Protein AF-A0A661ZVM6-F1 (afdb_monomer)

Solvent-accessible surface area (backbone atoms only — not comparable to full-atom values): 7889 Å² total; per-residue (Å²): 104,69,72,58,55,53,50,50,38,48,55,37,44,54,54,34,71,44,80,71,80,78,77,88,69,90,67,53,83,90,28,68,91,39,59,58,61,36,41,70,74,64,48,64,69,39,25,48,25,78,78,68,74,55,58,61,85,77,59,76,64,65,94,78,51,54,61,73,52,24,43,52,44,44,57,26,50,51,42,36,29,56,56,46,32,44,41,75,76,66,71,66,95,86,62,57,44,53,59,47,33,51,54,54,54,75,45,32,69,47,67,43,48,72,27,92,80,78,38,32,81,43,72,86,74,78,76,77,89,76,130

Radius of gyration: 16.33 Å; Cα contacts (8 Å, |Δi|>4): 146; chains: 1; bounding box: 40×32×48 Å

Structure (mmCIF, N/CA/C/O backbone):
data_AF-A0A661ZVM6-F1
#
_entry.id   AF-A0A661ZVM6-F1
#
loop_
_atom_site.group_PDB
_atom_site.id
_atom_site.type_symbol
_atom_site.label_atom_id
_atom_site.label_alt_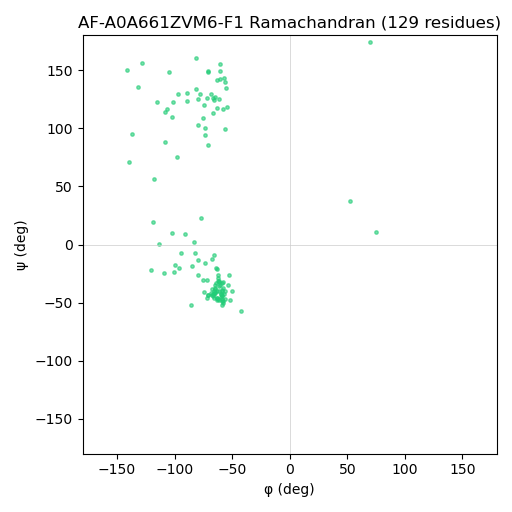id
_atom_site.label_comp_id
_atom_site.label_asym_id
_atom_site.label_entity_id
_atom_site.label_seq_id
_atom_site.pdbx_PDB_ins_code
_atom_site.Cartn_x
_atom_site.Cartn_y
_atom_site.Cartn_z
_atom_site.occupancy
_atom_site.B_iso_or_equiv
_atom_site.auth_seq_id
_atom_sit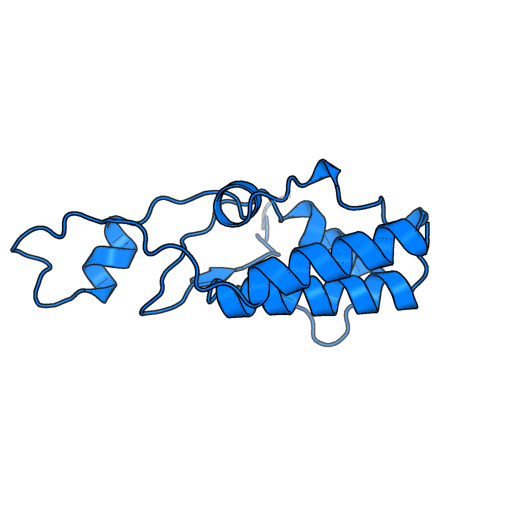e.auth_comp_id
_atom_site.auth_asym_id
_atom_site.auth_atom_id
_atom_site.pdbx_PDB_model_num
ATOM 1 N N . MET A 1 1 ? 3.689 -5.005 -22.058 1.00 92.88 1 MET A N 1
ATOM 2 C CA . MET A 1 1 ? 3.854 -4.724 -20.623 1.00 92.88 1 MET A CA 1
ATOM 3 C C . MET A 1 1 ? 3.620 -3.254 -20.311 1.00 92.88 1 MET A C 1
ATOM 5 O O . MET A 1 1 ? 2.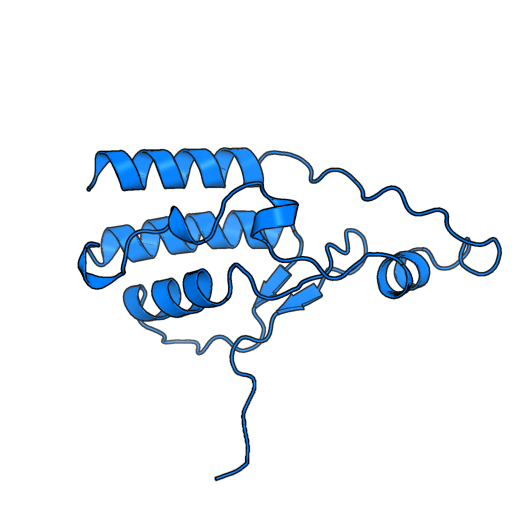703 -2.985 -19.564 1.00 92.88 1 MET A O 1
ATOM 9 N N . GLN A 1 2 ? 4.315 -2.314 -20.963 1.00 93.69 2 GLN A N 1
ATOM 10 C CA . GLN A 1 2 ? 4.167 -0.867 -20.710 1.00 93.69 2 GLN A CA 1
ATOM 11 C C . GLN A 1 2 ? 2.719 -0.365 -20.530 1.00 93.69 2 GLN A C 1
ATOM 13 O O . GLN A 1 2 ? 2.389 0.132 -19.465 1.00 93.69 2 GLN A O 1
ATOM 18 N N . ARG A 1 3 ? 1.834 -0.579 -21.516 1.00 96.19 3 ARG A N 1
ATOM 19 C CA . ARG A 1 3 ? 0.421 -0.149 -21.427 1.00 96.19 3 ARG A CA 1
ATOM 20 C C . ARG A 1 3 ? -0.340 -0.731 -20.233 1.00 96.19 3 ARG A C 1
ATOM 22 O O . ARG A 1 3 ? -1.257 -0.105 -19.732 1.00 96.19 3 ARG A O 1
ATOM 29 N N . TYR A 1 4 ? 0.010 -1.949 -19.828 1.00 97.06 4 TYR A N 1
ATOM 30 C CA . TYR A 1 4 ? -0.619 -2.603 -18.684 1.00 97.06 4 TYR A CA 1
ATOM 31 C C . TYR A 1 4 ? -0.181 -1.943 -17.377 1.00 97.06 4 TYR A C 1
ATOM 33 O O . TYR A 1 4 ? -1.016 -1.612 -16.550 1.00 97.06 4 TYR A O 1
ATOM 41 N N . VAL A 1 5 ? 1.123 -1.692 -17.237 1.00 96.81 5 VAL A N 1
ATOM 42 C CA . VAL A 1 5 ? 1.686 -0.975 -16.086 1.00 96.81 5 VAL A CA 1
ATOM 43 C C . VAL A 1 5 ? 1.098 0.432 -15.983 1.00 96.81 5 VAL A C 1
ATOM 45 O O . VAL A 1 5 ? 0.720 0.853 -14.900 1.00 96.81 5 VAL A O 1
ATOM 48 N N . GLU A 1 6 ? 0.967 1.139 -17.107 1.00 97.62 6 GLU A N 1
ATOM 49 C CA . GLU A 1 6 ? 0.334 2.464 -17.155 1.00 97.62 6 GLU A CA 1
ATOM 50 C C . GLU A 1 6 ? -1.119 2.427 -16.666 1.00 97.62 6 GLU A C 1
ATOM 52 O O . GLU A 1 6 ? -1.492 3.261 -15.845 1.00 97.62 6 GLU A O 1
ATOM 57 N N . GLN A 1 7 ? -1.908 1.442 -17.111 1.00 97.88 7 GLN A N 1
ATOM 58 C CA . GLN A 1 7 ? -3.285 1.265 -16.646 1.00 97.88 7 GLN A CA 1
ATOM 59 C C . GLN A 1 7 ? -3.339 0.957 -15.147 1.00 97.88 7 GLN A C 1
ATOM 61 O O . GLN A 1 7 ? -4.098 1.589 -14.426 1.00 97.88 7 GLN A O 1
ATOM 66 N N . LEU A 1 8 ? -2.496 0.043 -14.659 1.00 97.50 8 LEU A N 1
ATOM 67 C CA . LEU A 1 8 ? -2.462 -0.311 -13.239 1.00 97.50 8 LEU A CA 1
ATOM 68 C C . LEU A 1 8 ? -2.084 0.892 -12.361 1.00 97.50 8 LEU A C 1
ATOM 70 O O . LEU A 1 8 ? -2.672 1.103 -11.305 1.00 97.50 8 LEU A O 1
ATOM 74 N N . ILE A 1 9 ? -1.133 1.719 -12.806 1.00 97.88 9 ILE A N 1
ATOM 75 C CA . ILE A 1 9 ? -0.777 2.970 -12.122 1.00 97.88 9 ILE A CA 1
ATOM 76 C C . ILE A 1 9 ? -1.961 3.943 -12.104 1.00 97.88 9 ILE A C 1
ATOM 78 O O . ILE A 1 9 ? -2.173 4.621 -11.096 1.00 97.88 9 ILE A O 1
ATOM 82 N N . GLU A 1 10 ? -2.718 4.037 -13.199 1.00 97.50 10 GLU A N 1
ATOM 83 C CA . GLU A 1 10 ? -3.927 4.860 -13.255 1.00 97.50 10 GLU A CA 1
ATOM 84 C C . GLU A 1 10 ? -4.982 4.357 -12.266 1.00 97.50 10 GLU A C 1
ATOM 86 O O . GLU A 1 10 ? -5.486 5.152 -11.475 1.00 97.50 10 GLU A O 1
ATOM 91 N N . ASP A 1 11 ? -5.254 3.053 -12.251 1.00 96.94 11 ASP A N 1
ATOM 92 C CA . ASP A 1 11 ? -6.245 2.427 -11.374 1.00 96.94 11 ASP A CA 1
ATOM 93 C C . ASP A 1 11 ? -5.880 2.636 -9.890 1.00 96.94 11 ASP A C 1
ATOM 95 O O . ASP A 1 11 ? -6.694 3.128 -9.104 1.00 96.94 11 ASP A O 1
ATOM 99 N N . LEU A 1 12 ? -4.617 2.387 -9.517 1.00 96.88 12 LEU A N 1
ATOM 100 C CA . LEU A 1 12 ? -4.086 2.687 -8.178 1.00 96.88 12 LEU A CA 1
ATOM 101 C C . LEU A 1 12 ? -4.217 4.180 -7.838 1.00 96.88 12 LEU A C 1
ATOM 103 O O . LEU A 1 12 ? -4.573 4.549 -6.718 1.00 96.88 12 LEU A O 1
ATOM 107 N N . GLY A 1 13 ? -3.957 5.057 -8.810 1.00 96.06 13 GLY A N 1
ATOM 108 C CA . GLY A 1 13 ? -4.099 6.501 -8.656 1.00 96.06 13 GLY A CA 1
ATOM 109 C C . GLY A 1 13 ? -5.545 6.946 -8.432 1.00 96.06 13 GLY A C 1
ATOM 110 O O . GLY A 1 13 ? -5.787 7.842 -7.622 1.00 96.06 13 GLY A O 1
ATOM 111 N N . GLN A 1 14 ? -6.509 6.319 -9.109 1.00 95.06 14 GLN A N 1
ATOM 112 C CA . GLN A 1 14 ? -7.933 6.585 -8.911 1.00 95.06 14 GLN A CA 1
ATOM 113 C C . GLN A 1 14 ? -8.376 6.187 -7.503 1.00 95.06 14 GLN A C 1
ATOM 115 O O . GLN A 1 14 ? -9.094 6.950 -6.860 1.00 95.06 14 GLN A O 1
ATOM 120 N N . ILE A 1 15 ? -7.903 5.047 -6.998 1.00 92.12 15 ILE A N 1
ATOM 121 C CA . ILE A 1 15 ? -8.194 4.583 -5.636 1.00 92.12 15 ILE A CA 1
ATOM 122 C C . ILE A 1 15 ? -7.584 5.518 -4.601 1.00 92.12 15 ILE A C 1
ATOM 124 O O . ILE A 1 15 ? -8.274 5.941 -3.680 1.00 9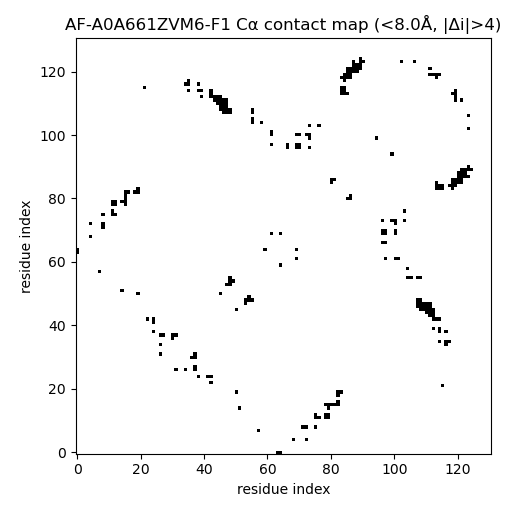2.12 15 ILE A O 1
ATOM 128 N N . ALA A 1 16 ? -6.321 5.909 -4.778 1.00 92.50 16 ALA A N 1
ATOM 129 C CA . ALA A 1 16 ? -5.655 6.843 -3.875 1.00 92.50 16 ALA A CA 1
ATOM 130 C C . ALA A 1 16 ? -6.324 8.232 -3.832 1.00 92.50 16 ALA A C 1
ATOM 132 O O . ALA A 1 16 ? -6.208 8.944 -2.839 1.00 92.50 16 ALA A O 1
ATOM 133 N N . ALA A 1 17 ? -7.015 8.637 -4.903 1.00 90.50 17 ALA A N 1
ATOM 134 C CA . ALA A 1 17 ? -7.748 9.901 -4.963 1.00 90.50 17 ALA A CA 1
ATOM 135 C C . ALA A 1 17 ? -9.165 9.822 -4.365 1.00 90.50 17 ALA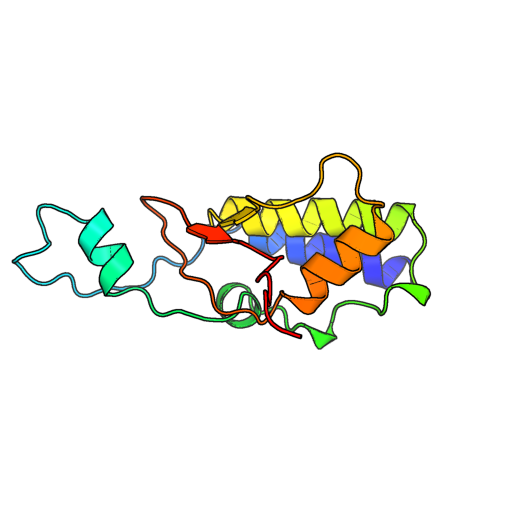 A C 1
ATOM 137 O O . ALA A 1 17 ? -9.765 10.857 -4.059 1.00 90.50 17 ALA A O 1
ATOM 138 N N . GLN A 1 18 ? -9.724 8.619 -4.221 1.00 86.75 18 GLN A N 1
ATOM 139 C CA . GLN A 1 18 ? -11.028 8.414 -3.604 1.00 86.75 18 GLN A CA 1
ATOM 140 C C . GLN A 1 18 ? -10.882 8.414 -2.085 1.00 86.75 18 GLN A C 1
ATOM 142 O O . GLN A 1 18 ? -10.013 7.743 -1.536 1.00 86.75 18 GLN A O 1
ATOM 147 N N . LYS A 1 19 ? -11.768 9.134 -1.386 1.00 70.19 19 LYS A N 1
ATOM 148 C CA . LYS A 1 19 ? -11.885 8.956 0.063 1.00 70.19 19 LYS A CA 1
ATOM 149 C C . LYS A 1 19 ? -12.298 7.506 0.323 1.00 70.19 19 LYS A C 1
ATOM 151 O O . LYS A 1 19 ? -13.328 7.106 -0.230 1.00 70.19 19 LYS A O 1
ATOM 156 N N . PRO A 1 20 ? -11.553 6.745 1.141 1.00 70.31 20 PRO A N 1
ATOM 157 C CA . PRO A 1 20 ? -11.971 5.408 1.515 1.00 70.31 20 PRO A CA 1
ATOM 158 C C . PRO A 1 20 ? -13.358 5.494 2.142 1.00 70.31 20 PRO A C 1
ATOM 160 O O . PRO A 1 20 ? -13.672 6.444 2.867 1.00 70.31 20 PRO A O 1
ATOM 163 N N . GLN A 1 21 ? -14.214 4.533 1.816 1.00 64.19 21 GLN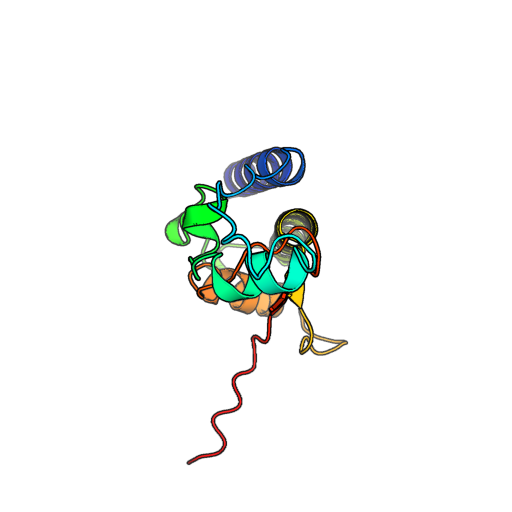 A N 1
ATOM 164 C CA . GLN A 1 21 ? -15.533 4.473 2.418 1.00 64.19 21 GLN A CA 1
ATOM 165 C C . GLN A 1 21 ? -15.345 4.250 3.921 1.00 64.19 21 GLN A C 1
ATOM 167 O O . GLN A 1 21 ? -14.765 3.24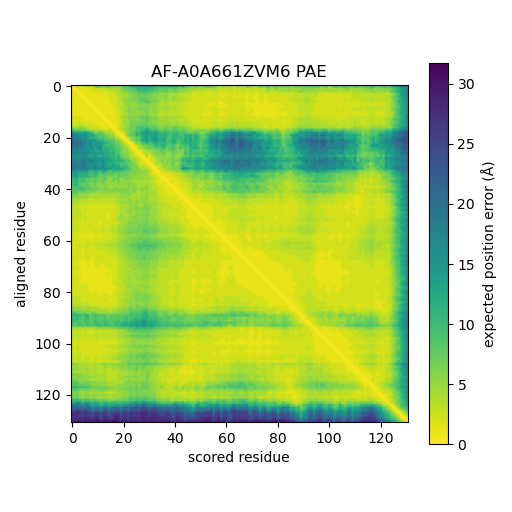3 4.323 1.00 64.19 21 GLN A O 1
ATOM 172 N N . GLU A 1 22 ? -15.798 5.201 4.743 1.00 63.38 22 GLU A N 1
ATOM 173 C CA . GLU A 1 22 ? -15.775 5.048 6.197 1.00 63.38 22 GLU A CA 1
ATOM 174 C C . GLU A 1 22 ? -16.495 3.741 6.533 1.00 63.38 22 GLU A C 1
ATOM 176 O O . GLU A 1 22 ? -17.669 3.555 6.186 1.00 63.38 22 GLU A O 1
ATOM 181 N N . ALA A 1 23 ? -15.771 2.797 7.140 1.00 62.28 23 ALA A N 1
ATOM 182 C CA . ALA A 1 23 ? -16.386 1.583 7.637 1.00 62.28 23 ALA A CA 1
ATOM 183 C C . ALA A 1 23 ? -17.458 2.023 8.638 1.00 62.28 23 ALA A C 1
ATOM 185 O O . ALA A 1 23 ? -17.149 2.669 9.637 1.00 62.28 23 ALA A O 1
ATOM 186 N N . TYR A 1 24 ? -18.728 1.738 8.346 1.00 64.44 24 TYR A N 1
ATOM 187 C CA . TYR A 1 24 ? -19.777 2.013 9.315 1.00 64.44 24 TYR A CA 1
ATOM 188 C C . TYR A 1 24 ? -19.561 1.090 10.511 1.00 64.44 24 TYR A C 1
ATOM 190 O O . TYR A 1 24 ? -19.686 -0.130 10.397 1.00 64.44 24 TYR A O 1
ATOM 198 N N . ILE A 1 25 ? -19.226 1.693 11.644 1.00 68.94 25 ILE A N 1
ATOM 199 C CA . ILE A 1 25 ? -19.043 1.016 12.917 1.00 68.94 25 ILE A CA 1
ATOM 200 C C . ILE A 1 25 ? -20.124 1.537 13.852 1.00 68.94 25 ILE A C 1
ATOM 202 O O . ILE A 1 25 ? -20.221 2.741 14.095 1.00 68.94 25 ILE A O 1
ATOM 206 N N . GLU A 1 26 ? -20.938 0.637 14.395 1.00 70.56 26 GLU A N 1
ATOM 207 C CA . GLU A 1 26 ? -21.811 0.987 15.511 1.00 70.56 26 GLU A CA 1
ATOM 208 C C . GLU A 1 26 ? -20.940 1.116 16.765 1.00 70.56 26 GLU A C 1
ATOM 210 O O . GLU A 1 26 ? -20.521 0.117 17.349 1.00 70.56 26 GLU A O 1
ATOM 215 N N . ILE A 1 27 ? -20.607 2.355 17.132 1.00 72.44 27 ILE A N 1
ATOM 216 C CA . ILE A 1 27 ? -19.790 2.646 18.311 1.00 72.44 27 ILE A CA 1
ATOM 217 C C . ILE A 1 27 ? -20.663 2.429 19.559 1.00 72.44 27 ILE A C 1
ATOM 219 O O . ILE A 1 27 ? -21.689 3.098 19.704 1.00 72.44 27 ILE A O 1
ATOM 223 N N . PRO A 1 28 ? -20.294 1.517 20.476 1.00 78.62 28 PRO A N 1
ATOM 224 C CA . PRO A 1 28 ? -20.995 1.357 21.742 1.00 78.62 28 PRO A CA 1
ATOM 225 C C . PRO A 1 28 ? -20.942 2.652 22.568 1.00 78.62 28 PRO A C 1
ATOM 227 O O . PRO A 1 28 ? -19.909 3.324 22.547 1.00 78.62 28 PRO A O 1
ATOM 230 N N . PRO A 1 29 ? -21.960 2.960 23.397 1.00 79.50 29 PRO A N 1
ATOM 231 C CA . PRO A 1 29 ? -21.981 4.175 24.221 1.00 79.50 29 PRO A CA 1
ATOM 232 C C . PRO A 1 29 ? -20.737 4.373 25.101 1.00 79.50 29 PRO A C 1
ATOM 234 O O . PRO A 1 29 ? -20.387 5.491 25.456 1.00 79.50 29 PRO A O 1
ATOM 237 N N . GLN A 1 30 ? -20.046 3.287 25.466 1.00 78.50 30 GLN A N 1
ATOM 238 C CA . GLN A 1 30 ? -18.826 3.322 26.277 1.00 78.50 30 GLN A CA 1
ATOM 239 C C . GLN A 1 30 ? -17.588 3.831 25.519 1.00 78.50 30 GLN A C 1
ATOM 241 O O . GLN A 1 30 ? -16.588 4.144 26.157 1.00 78.50 30 GLN A O 1
ATOM 246 N N . LEU A 1 31 ? -17.636 3.874 24.184 1.00 75.62 31 LEU A N 1
ATOM 247 C CA . LEU A 1 31 ? -16.533 4.278 23.306 1.00 75.62 31 LEU A CA 1
ATOM 248 C C . LEU A 1 31 ? -16.825 5.591 22.557 1.00 75.62 31 LEU A C 1
ATOM 250 O O . LEU A 1 31 ? -15.967 6.065 21.821 1.00 75.62 31 LEU A O 1
ATOM 254 N N . GLU A 1 32 ? -17.991 6.215 22.771 1.00 75.50 32 GLU A N 1
ATOM 255 C CA . GLU A 1 32 ? -18.361 7.495 22.138 1.00 75.50 32 GLU A CA 1
ATOM 256 C C . GLU A 1 32 ? -17.375 8.630 22.459 1.00 75.50 32 GLU A C 1
ATOM 258 O O . GLU A 1 32 ? -17.124 9.494 21.621 1.00 75.50 32 GLU A O 1
ATOM 263 N N . GLU A 1 33 ? -16.787 8.621 23.659 1.00 80.75 33 GLU A N 1
ATOM 264 C CA . GLU A 1 33 ? -15.809 9.628 24.091 1.00 80.75 33 GLU A CA 1
ATOM 265 C C . GLU A 1 33 ? -14.375 9.340 23.594 1.00 80.75 33 GLU A C 1
ATOM 267 O O . GLU A 1 33 ? -13.497 10.186 23.761 1.00 80.75 33 GLU A O 1
ATOM 272 N N . ALA A 1 34 ? -14.130 8.174 22.981 1.00 81.38 34 ALA A N 1
ATOM 273 C CA . ALA A 1 34 ? -12.819 7.728 22.498 1.00 81.38 34 ALA A CA 1
ATOM 274 C C . ALA A 1 34 ? -12.944 7.019 21.127 1.00 81.38 34 ALA A C 1
ATOM 276 O O . ALA A 1 34 ? -12.829 5.790 21.041 1.00 81.38 34 ALA A O 1
ATOM 277 N N . PRO A 1 35 ? -13.230 7.774 20.046 1.00 75.62 35 PRO A N 1
ATOM 278 C CA . PRO A 1 35 ? -13.519 7.208 18.727 1.00 75.62 35 PRO A CA 1
ATOM 279 C C . PRO A 1 35 ? -12.346 6.420 18.127 1.00 75.62 35 PRO A C 1
ATOM 281 O O . PRO A 1 35 ? -12.572 5.450 17.414 1.00 75.62 35 PRO A O 1
ATOM 284 N N . ASP A 1 36 ? -11.108 6.772 18.466 1.00 81.69 36 ASP A N 1
ATOM 285 C CA . ASP A 1 36 ? -9.885 6.055 18.091 1.00 81.69 36 ASP A CA 1
ATOM 286 C C . ASP A 1 36 ? -9.814 4.646 18.704 1.00 81.69 36 ASP A C 1
ATOM 288 O O . ASP A 1 36 ? -9.464 3.682 18.022 1.00 81.69 36 ASP A O 1
ATOM 292 N N . ILE A 1 37 ? -10.219 4.497 19.970 1.00 83.25 37 ILE A N 1
ATOM 293 C CA . ILE A 1 37 ? -10.352 3.186 20.626 1.00 83.25 37 ILE A CA 1
ATOM 294 C C . ILE A 1 37 ? -11.495 2.387 19.985 1.00 83.25 37 ILE A C 1
ATOM 296 O O . ILE A 1 37 ? -11.373 1.174 19.800 1.00 83.25 37 ILE A O 1
ATOM 300 N N . GLY A 1 38 ? -12.592 3.062 19.628 1.00 83.50 38 GLY A N 1
ATOM 301 C CA . GLY A 1 38 ? -13.702 2.477 18.876 1.00 83.50 38 GLY A CA 1
ATOM 302 C C . GLY A 1 38 ? -13.264 1.905 17.528 1.00 83.50 38 GLY A C 1
ATOM 303 O O . GLY A 1 38 ? -13.547 0.743 17.242 1.00 83.50 38 GLY A O 1
ATOM 304 N N . GLU A 1 39 ? -12.534 2.686 16.732 1.00 84.81 39 GLU A N 1
ATOM 305 C CA . GLU A 1 39 ? -11.974 2.250 15.450 1.00 84.81 39 GLU A CA 1
ATOM 306 C C . GLU A 1 39 ? -11.051 1.041 15.629 1.00 84.81 39 GLU A C 1
ATOM 308 O O . GLU A 1 39 ? -11.271 0.004 15.003 1.00 84.81 39 GLU A O 1
ATOM 313 N N . LEU A 1 40 ? -10.074 1.131 16.537 1.00 85.44 40 LEU A N 1
ATOM 314 C CA . LEU A 1 40 ? -9.107 0.057 16.775 1.00 85.44 40 LEU A CA 1
ATOM 315 C C . LEU A 1 40 ? -9.781 -1.262 17.185 1.00 85.44 40 LEU A C 1
ATOM 317 O O . LEU A 1 40 ? -9.352 -2.337 16.766 1.00 85.44 40 LEU A O 1
ATOM 321 N N . ALA A 1 41 ? -10.831 -1.190 18.005 1.00 84.94 41 ALA A N 1
ATOM 322 C CA . ALA A 1 41 ? -11.523 -2.369 18.516 1.00 84.94 41 ALA A CA 1
ATOM 323 C C . ALA A 1 41 ? -12.505 -2.997 17.514 1.00 84.94 41 ALA A C 1
ATOM 325 O O . ALA A 1 41 ? -12.808 -4.186 17.636 1.00 84.94 41 ALA A O 1
ATOM 326 N N . LEU A 1 42 ? -13.044 -2.214 16.574 1.00 85.88 42 LEU A N 1
ATOM 327 C CA . LEU A 1 42 ? -14.213 -2.615 15.782 1.00 85.88 42 LEU A CA 1
ATOM 328 C C . LEU A 1 42 ? -13.963 -2.662 14.270 1.00 85.88 42 LEU A C 1
ATOM 330 O O . LEU A 1 42 ? -14.689 -3.377 13.575 1.00 85.88 42 LEU A O 1
ATOM 334 N N . VAL A 1 43 ? -12.957 -1.955 13.740 1.00 88.00 43 VAL A N 1
ATOM 335 C CA . VAL A 1 43 ? -12.558 -2.100 12.332 1.00 88.00 43 VAL A CA 1
ATOM 336 C C . VAL A 1 43 ? -11.996 -3.510 12.129 1.00 88.00 43 VAL A C 1
ATOM 338 O O . VAL A 1 43 ? -11.048 -3.892 12.816 1.00 88.00 43 VAL A O 1
ATOM 341 N N . PRO A 1 44 ? -12.530 -4.312 11.193 1.00 90.00 44 PRO A N 1
ATOM 342 C CA . PRO A 1 44 ? -11.983 -5.633 10.926 1.00 90.00 44 PRO A CA 1
ATOM 343 C C . PRO A 1 44 ? -10.623 -5.536 10.233 1.00 90.00 44 PRO A C 1
ATOM 345 O O . PRO A 1 44 ? -10.388 -4.645 9.417 1.00 90.00 44 PRO A O 1
ATOM 348 N 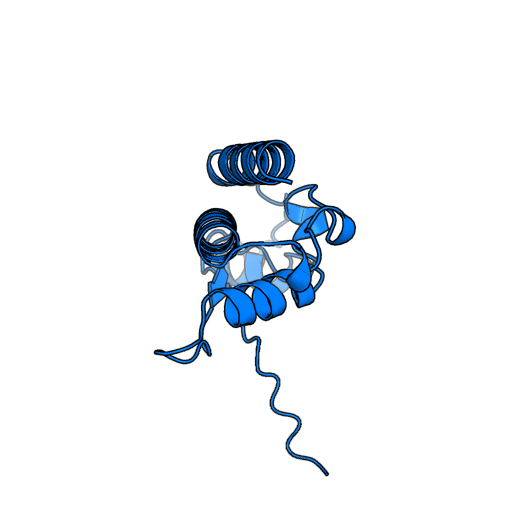N . PHE A 1 45 ? -9.762 -6.515 10.491 1.00 91.31 45 PHE A N 1
ATOM 349 C CA . PHE A 1 45 ? -8.598 -6.757 9.649 1.00 91.31 45 PHE A CA 1
ATOM 350 C C . PHE A 1 45 ? -9.058 -7.346 8.319 1.00 91.31 45 PHE A C 1
ATOM 352 O O . PHE A 1 45 ? -9.767 -8.356 8.299 1.00 91.31 45 PHE A O 1
ATOM 359 N N . LYS A 1 46 ? -8.650 -6.720 7.219 1.00 91.69 46 LYS A N 1
ATOM 360 C CA . LYS A 1 46 ? -8.923 -7.182 5.857 1.00 91.69 46 LYS A CA 1
ATOM 361 C C . LYS A 1 46 ? -7.713 -6.943 4.963 1.00 91.69 46 LYS A C 1
ATOM 363 O O . LYS A 1 46 ? -6.977 -5.988 5.216 1.00 91.69 46 LYS A O 1
ATOM 368 N N . PRO A 1 47 ? -7.497 -7.772 3.936 1.00 93.19 47 PRO A N 1
ATOM 369 C CA . PRO A 1 47 ? -6.442 -7.524 2.963 1.00 93.19 47 PRO A CA 1
ATOM 370 C C . PRO A 1 47 ? -6.654 -6.185 2.241 1.00 93.19 47 PRO A C 1
ATOM 372 O O . PRO A 1 47 ? -7.784 -5.697 2.128 1.00 93.19 47 PRO A O 1
ATOM 375 N N . ILE A 1 48 ? -5.578 -5.589 1.717 1.00 92.50 48 ILE A N 1
ATOM 376 C CA . ILE A 1 48 ? -5.657 -4.324 0.965 1.00 92.50 48 ILE A CA 1
ATOM 377 C C . ILE A 1 48 ? -6.520 -4.506 -0.290 1.00 92.50 48 ILE A C 1
ATOM 379 O O . ILE A 1 48 ? -7.249 -3.587 -0.671 1.00 92.50 48 ILE A O 1
ATOM 383 N N . SER A 1 49 ? -6.528 -5.701 -0.882 1.00 94.06 49 SER A N 1
ATOM 384 C CA . SER A 1 49 ? -7.418 -6.062 -1.989 1.00 94.06 49 SER A CA 1
ATOM 385 C C . SER A 1 49 ? -8.902 -5.866 -1.664 1.00 94.06 49 SER A C 1
ATOM 387 O O . SER A 1 49 ? -9.627 -5.295 -2.473 1.00 94.06 49 SER A O 1
ATOM 389 N N . GLU A 1 50 ? -9.363 -6.200 -0.456 1.00 92.56 50 GLU A N 1
ATOM 390 C CA . GLU A 1 50 ? -10.754 -5.956 -0.045 1.00 92.56 50 GLU A CA 1
ATOM 391 C C . GLU A 1 50 ? -11.068 -4.472 0.191 1.00 92.56 50 GLU A C 1
ATOM 393 O O . GLU A 1 50 ? -12.205 -4.041 -0.012 1.00 92.56 50 GLU A O 1
ATOM 398 N N . TRP A 1 51 ? -10.083 -3.682 0.626 1.00 89.81 51 TRP A N 1
ATOM 399 C CA . TRP A 1 51 ? -10.254 -2.240 0.829 1.00 89.81 51 TRP A CA 1
ATOM 400 C C . TRP A 1 51 ? -10.267 -1.453 -0.484 1.00 89.81 51 TRP A C 1
ATOM 402 O O . TRP A 1 51 ? -10.899 -0.402 -0.572 1.00 89.81 51 TRP A O 1
ATOM 412 N N . THR A 1 52 ? -9.554 -1.952 -1.492 1.00 90.81 52 THR A N 1
ATOM 413 C CA . THR A 1 52 ? -9.274 -1.234 -2.743 1.00 90.81 52 THR A CA 1
ATOM 414 C C . THR A 1 52 ? -10.027 -1.802 -3.946 1.00 90.81 52 THR A C 1
ATOM 416 O O . THR A 1 52 ? -10.269 -1.085 -4.913 1.00 90.81 52 THR A O 1
ATOM 419 N N . GLY A 1 53 ? -10.418 -3.076 -3.896 1.00 92.25 53 GLY A N 1
ATOM 420 C CA . GLY A 1 53 ? -10.951 -3.826 -5.034 1.00 92.25 53 GLY A CA 1
ATOM 421 C C . GLY A 1 53 ? -9.891 -4.242 -6.061 1.00 92.25 53 GLY A C 1
ATOM 422 O O . GLY A 1 53 ? -10.260 -4.661 -7.156 1.00 92.25 53 GLY A O 1
ATOM 423 N N . ILE A 1 54 ? -8.598 -4.096 -5.747 1.00 93.19 54 ILE A N 1
ATOM 424 C CA . ILE A 1 54 ? -7.484 -4.545 -6.591 1.00 93.19 54 ILE A CA 1
ATOM 425 C C . ILE A 1 54 ? -6.926 -5.841 -6.016 1.00 93.19 54 ILE A C 1
ATOM 427 O O . ILE A 1 54 ? -6.272 -5.824 -4.975 1.00 93.19 54 ILE A O 1
ATOM 431 N N . ASP A 1 55 ? -7.154 -6.943 -6.718 1.00 95.19 55 ASP A N 1
ATOM 432 C CA . ASP A 1 55 ? -6.634 -8.256 -6.338 1.00 95.19 55 ASP A CA 1
ATOM 433 C C . ASP A 1 55 ? -5.112 -8.342 -6.539 1.00 95.19 55 ASP A C 1
ATOM 435 O O . ASP A 1 55 ? -4.558 -7.744 -7.464 1.00 95.19 55 ASP A O 1
ATOM 439 N N . PHE A 1 56 ? -4.420 -9.124 -5.711 1.00 93.69 56 PHE A N 1
ATOM 440 C CA . PHE A 1 56 ? -2.977 -9.357 -5.836 1.00 93.69 56 PHE A CA 1
ATOM 441 C C . PHE A 1 56 ? -2.568 -9.853 -7.240 1.00 93.69 56 PHE A C 1
ATOM 443 O O . PHE A 1 56 ? -1.523 -9.479 -7.773 1.00 93.69 56 PHE A O 1
ATOM 450 N N . GLU A 1 57 ? -3.404 -10.661 -7.890 1.00 94.81 57 GLU A N 1
ATOM 451 C CA . GLU A 1 57 ? -3.109 -11.282 -9.181 1.00 94.81 57 GLU A CA 1
ATOM 452 C C . GLU A 1 57 ? -3.018 -10.289 -10.348 1.00 94.81 57 GLU A C 1
ATOM 454 O O . GLU A 1 57 ? -2.552 -10.661 -11.431 1.00 94.81 57 GLU A O 1
ATOM 459 N N . VAL A 1 58 ? -3.448 -9.032 -10.169 1.00 95.88 58 VAL A N 1
ATOM 460 C CA . VAL A 1 58 ? -3.267 -8.001 -11.204 1.00 95.88 58 VAL A CA 1
ATOM 461 C C . VAL A 1 58 ? -1.850 -7.427 -11.216 1.00 95.88 58 VAL A C 1
ATOM 463 O O . VAL A 1 58 ? -1.460 -6.742 -12.159 1.00 95.88 58 VAL A O 1
ATOM 466 N N . PHE A 1 59 ? -1.042 -7.675 -10.191 1.00 97.12 59 PHE A N 1
ATOM 467 C CA . PHE A 1 59 ? 0.325 -7.178 -10.173 1.00 97.12 59 PHE A CA 1
ATOM 468 C C . PHE A 1 59 ? 1.226 -8.075 -11.043 1.00 97.12 59 PHE A C 1
ATOM 470 O O . PHE A 1 59 ? 1.261 -9.294 -10.860 1.00 97.12 59 PHE A O 1
ATOM 477 N N . PRO A 1 60 ? 1.956 -7.522 -12.035 1.00 96.50 60 PRO A N 1
ATOM 478 C CA . PRO A 1 60 ? 2.879 -8.315 -12.839 1.00 96.50 60 PRO A CA 1
ATOM 479 C C . PRO A 1 60 ? 4.019 -8.894 -12.006 1.00 96.50 60 PRO A C 1
ATOM 481 O O . PRO A 1 60 ? 4.619 -8.198 -11.200 1.00 96.50 60 PRO A O 1
ATOM 484 N N . GLU A 1 61 ? 4.419 -10.128 -12.302 1.00 95.75 61 GLU A N 1
ATOM 485 C CA . GLU A 1 61 ? 5.633 -10.698 -11.711 1.00 95.75 61 GLU A CA 1
ATOM 486 C C . GLU A 1 61 ? 6.859 -9.800 -11.984 1.00 95.75 61 GLU A C 1
ATOM 488 O O . GLU A 1 61 ? 7.081 -9.375 -13.126 1.00 95.75 61 GLU A O 1
ATOM 493 N N . MET A 1 62 ? 7.679 -9.553 -10.954 1.00 95.12 62 MET A N 1
ATOM 494 C CA . MET A 1 62 ? 8.807 -8.608 -10.975 1.00 95.12 62 MET A CA 1
ATOM 495 C C . MET A 1 62 ? 9.749 -8.798 -12.178 1.00 95.12 62 MET A C 1
ATOM 497 O O . MET A 1 62 ? 10.159 -7.827 -12.809 1.00 95.12 62 MET A O 1
ATOM 501 N N . TRP A 1 63 ? 10.054 -10.040 -12.575 1.00 94.44 63 TRP A N 1
ATOM 502 C CA . TRP A 1 63 ? 10.954 -10.338 -13.706 1.00 94.44 63 TRP A CA 1
ATOM 503 C C . TRP A 1 63 ? 10.417 -9.894 -15.080 1.00 94.44 63 TRP A C 1
ATOM 505 O O . TRP A 1 63 ? 11.137 -9.957 -16.080 1.00 94.44 63 TRP A O 1
ATOM 515 N N . ARG A 1 64 ? 9.154 -9.458 -15.156 1.00 96.50 64 ARG A N 1
ATOM 516 C CA . ARG A 1 64 ? 8.524 -8.909 -16.368 1.00 96.50 64 ARG A CA 1
ATOM 517 C C . ARG A 1 64 ? 8.596 -7.385 -16.436 1.00 96.50 64 ARG A C 1
ATOM 519 O O . ARG A 1 64 ? 8.193 -6.824 -17.460 1.00 96.50 64 ARG A O 1
ATOM 526 N N . LEU A 1 65 ? 9.062 -6.739 -15.371 1.00 97.06 65 LEU A N 1
ATOM 527 C CA . LEU A 1 65 ? 9.113 -5.293 -15.211 1.00 97.06 65 LEU A CA 1
ATOM 528 C C . LEU A 1 65 ? 10.546 -4.779 -15.372 1.00 97.06 65 LEU A C 1
ATOM 530 O O . LEU A 1 65 ? 11.519 -5.462 -15.057 1.00 97.06 65 LEU A O 1
ATOM 534 N N . SER A 1 66 ? 10.683 -3.558 -15.887 1.00 97.50 66 SER A N 1
ATOM 535 C CA . SER A 1 66 ? 11.937 -2.811 -15.776 1.00 97.50 66 SER A CA 1
ATOM 536 C C . SER A 1 66 ? 12.042 -2.139 -14.409 1.00 97.50 66 SER A C 1
ATOM 538 O O . SER A 1 66 ? 11.029 -1.876 -13.767 1.00 97.50 66 SER A O 1
ATOM 540 N N . TYR A 1 67 ? 13.257 -1.762 -14.011 1.00 96.50 67 TYR A N 1
ATOM 541 C CA . TYR A 1 67 ? 13.491 -1.019 -12.770 1.00 96.50 67 TYR A CA 1
ATOM 542 C C . TYR A 1 67 ? 12.600 0.234 -12.659 1.00 96.50 67 TYR A C 1
ATOM 544 O O . TYR A 1 67 ? 11.891 0.401 -11.673 1.00 96.50 67 TYR A O 1
ATOM 552 N N . ASP A 1 68 ? 12.532 1.041 -13.725 1.00 97.56 68 ASP A N 1
ATOM 553 C CA . ASP A 1 68 ? 11.681 2.241 -13.779 1.00 97.56 68 ASP A CA 1
ATOM 554 C C . ASP A 1 68 ? 10.179 1.928 -13.622 1.00 97.56 68 ASP A C 1
ATOM 556 O O . ASP A 1 68 ? 9.417 2.743 -13.102 1.00 97.56 68 ASP A O 1
ATOM 560 N N . GLN A 1 69 ? 9.729 0.751 -14.078 1.00 97.88 69 GLN A N 1
ATOM 561 C CA . GLN A 1 69 ? 8.339 0.321 -13.914 1.00 97.88 69 GLN A CA 1
ATOM 562 C C . GLN A 1 69 ? 8.062 -0.096 -12.469 1.00 97.88 69 GLN A C 1
ATOM 564 O O . GLN A 1 69 ? 7.017 0.279 -11.941 1.00 97.88 69 GLN A O 1
ATOM 569 N N . CYS A 1 70 ? 8.994 -0.811 -11.827 1.00 98.06 70 CYS A N 1
ATOM 570 C CA . CYS A 1 70 ? 8.913 -1.129 -10.400 1.00 98.06 70 CYS A CA 1
ATOM 571 C C . CYS A 1 70 ? 8.853 0.154 -9.565 1.00 98.06 70 CYS A C 1
ATOM 573 O O . CYS A 1 70 ? 7.938 0.320 -8.768 1.00 98.06 70 CYS A O 1
ATOM 575 N N . GLU A 1 71 ? 9.746 1.114 -9.823 1.00 97.69 71 GLU A N 1
ATOM 576 C CA . GLU A 1 71 ? 9.760 2.404 -9.125 1.00 97.69 71 GLU A CA 1
ATOM 577 C C . GLU A 1 71 ? 8.427 3.162 -9.292 1.00 97.69 71 GLU A C 1
ATOM 579 O O . GLU A 1 71 ? 7.875 3.712 -8.334 1.00 97.69 71 GLU A O 1
ATOM 584 N N . ALA A 1 72 ? 7.877 3.196 -10.510 1.00 98.00 72 ALA A N 1
ATOM 585 C CA . ALA A 1 72 ? 6.606 3.864 -10.777 1.00 98.00 72 ALA A CA 1
ATOM 586 C C . ALA A 1 72 ? 5.420 3.181 -10.073 1.00 98.00 72 ALA A C 1
ATOM 588 O O . ALA A 1 72 ? 4.553 3.874 -9.531 1.00 98.00 72 ALA A O 1
ATOM 589 N N . LEU A 1 73 ? 5.396 1.845 -10.041 1.00 98.25 73 LEU A N 1
ATOM 590 C CA . LEU A 1 73 ? 4.384 1.068 -9.325 1.00 98.25 73 LEU A CA 1
ATOM 591 C C . LEU A 1 73 ? 4.507 1.237 -7.810 1.00 98.25 73 LEU A C 1
ATOM 593 O O . LEU A 1 73 ? 3.495 1.493 -7.165 1.00 98.25 73 LEU A O 1
ATOM 597 N N . ASN A 1 74 ? 5.718 1.213 -7.251 1.00 97.31 74 ASN A N 1
ATOM 598 C CA . ASN A 1 74 ? 5.958 1.461 -5.826 1.00 97.31 74 ASN A CA 1
ATOM 599 C C . ASN A 1 74 ? 5.401 2.820 -5.404 1.00 97.31 74 ASN A C 1
ATOM 601 O O . ASN A 1 74 ? 4.669 2.926 -4.424 1.00 97.31 74 ASN A O 1
ATOM 605 N N . LYS A 1 75 ? 5.672 3.869 -6.190 1.00 97.50 75 LYS A N 1
ATOM 606 C CA . LYS A 1 75 ? 5.115 5.209 -5.946 1.00 97.50 75 LYS A CA 1
ATOM 607 C C . LYS A 1 75 ? 3.589 5.233 -6.006 1.00 97.50 75 LYS A C 1
ATOM 609 O O . LYS A 1 75 ? 2.975 6.010 -5.279 1.00 97.50 75 LYS A O 1
ATOM 614 N N . ALA A 1 76 ? 2.970 4.449 -6.887 1.00 97.81 76 ALA A N 1
ATOM 615 C CA . ALA A 1 76 ? 1.515 4.350 -6.965 1.00 97.81 76 ALA A CA 1
ATOM 616 C C . ALA A 1 76 ? 0.935 3.597 -5.755 1.00 97.81 76 ALA A C 1
ATOM 618 O O . ALA A 1 76 ? -0.023 4.074 -5.153 1.00 97.81 76 ALA A O 1
ATOM 619 N N . ILE A 1 77 ? 1.566 2.492 -5.350 1.00 96.88 77 ILE A N 1
ATOM 620 C CA . ILE A 1 77 ? 1.218 1.713 -4.156 1.00 96.88 77 ILE A CA 1
ATOM 621 C C . ILE A 1 77 ? 1.305 2.576 -2.892 1.00 96.88 77 ILE A C 1
ATOM 623 O O . ILE A 1 77 ? 0.350 2.616 -2.120 1.00 96.88 77 ILE A O 1
ATOM 627 N N . PHE A 1 78 ? 2.383 3.341 -2.702 1.00 95.94 78 PHE A N 1
ATOM 628 C CA . PHE A 1 78 ? 2.511 4.199 -1.520 1.00 95.94 78 PHE A CA 1
ATOM 629 C C . PHE A 1 78 ? 1.413 5.258 -1.423 1.00 95.94 78 PHE A C 1
ATOM 631 O O . PHE A 1 78 ? 0.958 5.552 -0.327 1.00 95.94 78 PHE A O 1
ATOM 638 N N . LYS A 1 79 ? 0.903 5.775 -2.547 1.00 96.12 79 LYS A N 1
ATOM 639 C CA . LYS A 1 79 ? -0.255 6.684 -2.512 1.00 96.12 79 LYS A CA 1
ATOM 640 C C . LYS A 1 79 ? -1.520 5.989 -2.013 1.00 96.12 79 LYS A C 1
ATOM 642 O O . LYS A 1 79 ? -2.337 6.621 -1.350 1.00 96.12 79 LYS A O 1
ATOM 647 N N . VAL A 1 80 ? -1.697 4.708 -2.337 1.00 94.94 80 VAL A N 1
ATOM 648 C CA . VAL A 1 80 ? -2.795 3.903 -1.789 1.00 94.94 80 VAL A CA 1
ATOM 649 C C . VAL A 1 80 ? -2.599 3.706 -0.286 1.00 94.94 80 VAL A C 1
ATOM 651 O O . VAL A 1 80 ? -3.553 3.874 0.468 1.00 94.94 80 VAL A O 1
ATOM 654 N N . TYR A 1 81 ? -1.371 3.433 0.164 1.00 94.44 81 TYR A N 1
ATOM 655 C CA . TYR A 1 81 ? -1.058 3.289 1.590 1.00 94.44 81 TYR A CA 1
ATOM 656 C C . TYR A 1 81 ? -1.326 4.587 2.351 1.00 94.44 81 TYR A C 1
ATOM 658 O O . TYR A 1 81 ? -2.032 4.560 3.354 1.00 94.44 81 TYR A O 1
ATOM 666 N N . ASP A 1 82 ? -0.876 5.728 1.824 1.00 92.94 82 ASP A N 1
ATOM 667 C CA . ASP A 1 82 ? -1.154 7.050 2.389 1.00 92.94 82 ASP A CA 1
ATOM 668 C C . ASP A 1 82 ? -2.666 7.302 2.509 1.00 92.94 82 ASP A C 1
ATOM 670 O O . ASP A 1 82 ? -3.141 7.798 3.534 1.00 92.94 82 ASP A O 1
ATOM 674 N N . ASN A 1 83 ? -3.443 6.921 1.488 1.00 92.06 83 ASN A N 1
ATOM 675 C CA . ASN A 1 83 ? -4.900 7.053 1.501 1.00 92.06 83 ASN A CA 1
ATOM 676 C C . ASN A 1 83 ? -5.563 6.168 2.573 1.00 92.06 83 ASN A C 1
ATOM 678 O O . ASN A 1 83 ? -6.515 6.585 3.235 1.00 92.06 83 ASN A O 1
ATOM 682 N N . LEU A 1 84 ? -5.029 4.963 2.783 1.00 91.00 84 LEU A N 1
ATOM 683 C CA . LEU A 1 84 ? -5.451 4.033 3.833 1.00 91.00 84 LEU A CA 1
ATOM 684 C C . LEU A 1 84 ? -4.808 4.324 5.201 1.00 91.00 84 LEU A C 1
ATOM 686 O O . LEU A 1 84 ? -5.073 3.602 6.160 1.00 91.00 84 LEU A O 1
ATOM 690 N N . LYS A 1 85 ? -3.992 5.381 5.314 1.00 92.06 85 LYS A N 1
ATOM 691 C CA . LYS A 1 85 ? -3.193 5.710 6.504 1.00 92.06 85 LYS A CA 1
ATOM 692 C C . LYS A 1 85 ? -2.326 4.546 7.004 1.00 92.06 85 LYS A C 1
ATOM 694 O O . LYS A 1 85 ? -2.170 4.362 8.211 1.00 92.06 85 LYS A O 1
ATOM 699 N N . LEU A 1 86 ? -1.768 3.774 6.077 1.00 92.88 86 LEU A N 1
ATOM 700 C CA . LEU A 1 86 ? -0.809 2.714 6.365 1.00 92.88 86 LEU A CA 1
ATOM 701 C C . LEU A 1 86 ? 0.606 3.287 6.340 1.00 92.88 86 LEU A C 1
ATOM 703 O O . LEU A 1 86 ? 1.030 3.853 5.331 1.00 92.88 86 LEU A O 1
ATOM 707 N N . LEU A 1 87 ? 1.345 3.121 7.433 1.00 91.44 87 LEU A N 1
ATOM 708 C CA . LEU A 1 87 ? 2.742 3.523 7.527 1.00 91.44 87 LEU A CA 1
ATOM 709 C C . LEU A 1 87 ? 3.633 2.286 7.500 1.00 91.44 87 LEU A C 1
ATOM 711 O O . LEU A 1 87 ? 3.590 1.471 8.411 1.00 91.44 87 LEU A O 1
ATOM 715 N N . LEU A 1 88 ? 4.473 2.162 6.475 1.00 89.88 88 LEU A N 1
ATOM 716 C CA . LEU A 1 88 ? 5.486 1.114 6.436 1.00 89.88 88 LEU A CA 1
ATOM 717 C C . LEU A 1 88 ? 6.643 1.472 7.384 1.00 89.88 88 LEU A C 1
ATOM 719 O O . LEU A 1 88 ? 7.397 2.404 7.098 1.00 89.88 88 LEU A O 1
ATOM 723 N N . THR A 1 89 ? 6.781 0.760 8.504 1.00 87.00 89 THR A N 1
ATOM 724 C CA . THR A 1 89 ? 7.680 1.153 9.610 1.00 87.00 89 THR A CA 1
ATOM 725 C C . THR A 1 89 ? 9.053 0.488 9.587 1.00 87.00 89 THR A C 1
ATOM 727 O O . THR A 1 89 ? 9.996 1.016 10.176 1.00 87.00 89 THR A O 1
ATOM 730 N N . ASP A 1 90 ? 9.203 -0.634 8.891 1.00 83.56 90 ASP A N 1
ATOM 731 C CA . ASP A 1 90 ? 10.402 -1.477 8.922 1.00 83.56 90 ASP A CA 1
ATOM 732 C C . ASP A 1 90 ? 11.103 -1.607 7.560 1.00 83.56 90 ASP A C 1
ATOM 734 O O . ASP A 1 90 ? 11.925 -2.502 7.344 1.00 83.56 90 ASP A O 1
ATOM 738 N N . LYS A 1 91 ? 10.825 -0.677 6.639 1.00 83.75 91 LYS A N 1
ATOM 739 C CA . LYS A 1 91 ? 11.519 -0.595 5.349 1.00 83.75 91 LYS A CA 1
ATOM 740 C C . LYS A 1 91 ? 12.999 -0.250 5.565 1.00 83.75 91 LYS A C 1
ATOM 742 O O . LYS A 1 91 ? 13.289 0.796 6.145 1.00 83.75 91 LYS A O 1
ATOM 747 N N . PRO A 1 92 ? 13.947 -1.033 5.022 1.00 82.38 92 PRO A N 1
ATOM 748 C CA . PRO A 1 92 ? 15.342 -0.613 4.955 1.00 82.38 92 PRO A CA 1
ATOM 749 C C . PRO A 1 92 ? 15.498 0.674 4.129 1.00 82.38 92 PRO A C 1
ATOM 751 O O . PRO A 1 92 ? 14.855 0.824 3.083 1.00 82.38 92 PRO A O 1
ATOM 754 N N . ASP A 1 93 ? 16.393 1.570 4.555 1.00 82.25 93 ASP A N 1
ATOM 755 C CA . ASP A 1 93 ? 16.644 2.848 3.868 1.00 82.25 93 ASP A CA 1
ATOM 756 C C . ASP A 1 93 ? 17.082 2.650 2.403 1.00 82.25 93 ASP A C 1
ATOM 758 O O . ASP A 1 93 ? 16.653 3.382 1.511 1.00 82.25 93 ASP A O 1
ATOM 762 N N . GLU A 1 94 ? 17.887 1.616 2.138 1.00 87.12 94 GLU A N 1
ATOM 763 C CA . GLU A 1 94 ? 18.506 1.340 0.834 1.00 87.12 94 GLU A CA 1
ATOM 764 C C . GLU A 1 94 ? 18.048 -0.007 0.243 1.00 87.12 94 GLU A C 1
ATOM 766 O O . GLU A 1 94 ? 18.854 -0.890 -0.051 1.00 87.12 94 GLU A O 1
ATOM 771 N N . ILE A 1 95 ? 16.736 -0.189 0.076 1.00 90.06 95 ILE A N 1
ATOM 772 C CA . ILE A 1 95 ? 16.175 -1.337 -0.658 1.00 90.06 95 ILE A CA 1
ATOM 773 C C . ILE A 1 95 ? 16.041 -1.016 -2.164 1.00 90.06 95 ILE A C 1
ATOM 775 O O . ILE A 1 95 ? 15.473 0.024 -2.502 1.00 90.06 95 ILE A O 1
ATOM 779 N N . PRO A 1 96 ? 16.532 -1.883 -3.074 1.00 94.81 96 PRO A N 1
ATOM 780 C CA . PRO A 1 96 ? 16.295 -1.751 -4.514 1.00 94.81 96 PRO A CA 1
ATOM 781 C C . PRO A 1 96 ? 14.800 -1.722 -4.869 1.00 94.81 96 PRO A C 1
ATOM 783 O O . PRO A 1 96 ? 14.002 -2.428 -4.255 1.00 94.81 96 PRO A O 1
ATOM 786 N N . GLU A 1 97 ? 14.408 -0.924 -5.868 1.00 94.81 97 GLU A N 1
ATOM 787 C CA . GLU A 1 97 ? 12.989 -0.715 -6.213 1.00 94.81 97 GLU A CA 1
ATOM 788 C C . GLU A 1 97 ? 12.279 -1.988 -6.695 1.00 94.81 97 GLU A C 1
ATOM 790 O O . GLU A 1 97 ? 11.098 -2.185 -6.425 1.00 94.81 97 GLU A O 1
ATOM 795 N N . ASP A 1 98 ? 12.987 -2.876 -7.386 1.00 95.25 98 ASP A N 1
ATOM 796 C CA . ASP A 1 98 ? 12.473 -4.180 -7.803 1.00 95.25 98 ASP A CA 1
ATOM 797 C C . ASP A 1 98 ? 12.188 -5.091 -6.601 1.00 95.25 98 ASP A C 1
ATOM 799 O O . ASP A 1 98 ? 11.124 -5.701 -6.525 1.00 95.25 98 ASP A O 1
ATOM 803 N N . TRP A 1 99 ? 13.081 -5.114 -5.611 1.00 94.25 99 TRP A N 1
ATOM 804 C CA . TRP A 1 99 ? 12.868 -5.870 -4.374 1.00 94.25 99 TRP A CA 1
ATOM 805 C C . TRP A 1 99 ? 11.751 -5.265 -3.531 1.00 94.25 99 TRP A C 1
ATOM 807 O O . TRP A 1 99 ? 10.922 -5.992 -2.994 1.00 94.25 99 TRP A O 1
ATOM 817 N N . LEU A 1 100 ? 11.704 -3.937 -3.433 1.00 94.31 100 LEU A N 1
ATOM 818 C CA . LEU A 1 100 ? 10.628 -3.243 -2.737 1.00 94.31 100 LEU A CA 1
ATOM 819 C C . LEU A 1 100 ? 9.272 -3.559 -3.370 1.00 94.31 100 LEU A C 1
ATOM 821 O O . LEU A 1 100 ? 8.322 -3.835 -2.645 1.00 94.31 100 LEU A O 1
ATOM 825 N N . TYR A 1 101 ? 9.202 -3.581 -4.701 1.00 96.19 101 TYR A N 1
ATOM 826 C CA . TYR A 1 101 ? 7.995 -3.956 -5.428 1.00 96.19 101 TYR A CA 1
ATOM 827 C C . TYR A 1 101 ? 7.518 -5.360 -5.059 1.00 96.19 101 TYR A C 1
ATOM 829 O O . TYR A 1 101 ? 6.356 -5.534 -4.697 1.00 96.19 101 TYR A O 1
ATOM 837 N N . GLU A 1 102 ? 8.420 -6.343 -5.071 1.00 94.56 102 GLU A N 1
ATOM 838 C CA . GLU A 1 102 ? 8.098 -7.719 -4.686 1.00 94.56 102 GLU A CA 1
ATOM 839 C C . GLU A 1 102 ? 7.570 -7.797 -3.244 1.00 94.56 102 GLU A C 1
ATOM 841 O O . GLU A 1 102 ? 6.577 -8.473 -2.975 1.00 94.56 102 GLU A O 1
ATOM 846 N N . VAL A 1 103 ? 8.190 -7.075 -2.304 1.00 92.62 103 VAL A N 1
ATOM 847 C CA . VAL A 1 103 ? 7.760 -7.064 -0.896 1.00 92.62 103 VAL A CA 1
ATOM 848 C C . VAL A 1 103 ? 6.383 -6.408 -0.741 1.00 92.62 103 VAL A C 1
ATOM 850 O O . VAL A 1 103 ? 5.528 -6.948 -0.042 1.00 92.62 103 VAL A O 1
ATOM 853 N N . LEU A 1 104 ? 6.138 -5.274 -1.401 1.00 94.38 104 LEU A N 1
ATOM 854 C CA . LEU A 1 104 ? 4.848 -4.581 -1.343 1.00 94.38 104 LEU A CA 1
ATOM 855 C C . LEU A 1 104 ? 3.722 -5.440 -1.925 1.00 94.38 104 LEU A C 1
ATOM 857 O O . LEU A 1 104 ? 2.667 -5.574 -1.311 1.00 94.38 104 LEU A O 1
ATOM 861 N N . VAL A 1 105 ? 3.959 -6.050 -3.086 1.00 94.62 105 VAL A N 1
ATOM 862 C CA . VAL A 1 105 ? 2.963 -6.867 -3.784 1.00 94.62 105 VAL A CA 1
ATOM 863 C C . VAL A 1 105 ? 2.711 -8.181 -3.046 1.00 94.62 105 VAL A C 1
ATOM 865 O O . VAL A 1 105 ? 1.560 -8.534 -2.823 1.00 94.62 105 VAL A O 1
ATOM 868 N N . SER A 1 106 ? 3.746 -8.874 -2.564 1.00 91.81 106 SER A N 1
ATOM 869 C CA . SER A 1 106 ? 3.571 -10.123 -1.797 1.00 91.81 106 SER A CA 1
ATOM 870 C C . SER A 1 106 ? 2.812 -9.949 -0.476 1.00 91.81 106 SER A C 1
ATOM 872 O O . SER A 1 106 ? 2.234 -10.913 0.022 1.00 91.81 106 SER A O 1
ATOM 874 N N . ASN A 1 107 ? 2.771 -8.731 0.071 1.00 91.62 107 ASN A N 1
ATOM 875 C CA . ASN A 1 107 ? 2.020 -8.397 1.281 1.00 91.62 107 ASN A CA 1
ATOM 876 C C . ASN A 1 107 ? 0.699 -7.671 0.997 1.00 91.62 107 ASN A C 1
ATOM 878 O O . ASN A 1 107 ? 0.045 -7.208 1.929 1.00 91.62 107 ASN A O 1
ATOM 882 N N . TRP A 1 108 ? 0.270 -7.590 -0.264 1.00 93.88 108 TRP A N 1
ATOM 883 C CA . TRP A 1 108 ? -0.979 -6.919 -0.627 1.00 93.88 108 TRP A CA 1
ATOM 884 C C . TRP A 1 108 ? -2.210 -7.564 0.031 1.00 93.88 108 TRP A C 1
ATOM 886 O O . TRP A 1 108 ? -3.133 -6.876 0.468 1.00 93.88 108 TRP A O 1
ATOM 896 N N . ASP A 1 109 ? -2.185 -8.889 0.189 1.00 89.75 109 ASP A N 1
ATOM 897 C CA . ASP A 1 109 ? -3.238 -9.641 0.877 1.00 89.75 109 ASP A CA 1
ATOM 898 C C . ASP A 1 109 ? -2.985 -9.823 2.383 1.00 89.75 109 ASP A C 1
ATOM 900 O O . ASP A 1 109 ? -3.713 -10.552 3.062 1.00 89.75 109 ASP A O 1
ATOM 904 N N . TYR A 1 110 ? -1.973 -9.153 2.943 1.00 90.00 110 TYR A N 1
ATOM 905 C CA . TYR A 1 110 ? -1.784 -9.143 4.386 1.00 90.00 110 TYR A CA 1
ATOM 906 C C . TYR A 1 110 ? -2.924 -8.352 5.058 1.00 90.00 110 TYR A C 1
ATOM 908 O O . TYR A 1 110 ? -3.210 -7.222 4.647 1.00 90.00 110 TYR A O 1
ATOM 916 N N . PRO A 1 111 ? -3.603 -8.905 6.082 1.00 91.38 111 PRO A N 1
ATOM 917 C CA . PRO A 1 111 ? -4.718 -8.212 6.714 1.00 91.38 111 PRO A CA 1
ATOM 918 C C . PRO A 1 111 ? -4.285 -6.941 7.458 1.00 91.38 111 PRO A C 1
ATOM 920 O O . PRO A 1 111 ? -3.457 -6.987 8.365 1.00 91.38 111 PRO A O 1
ATOM 923 N N . VAL A 1 112 ? -4.925 -5.818 7.133 1.00 91.75 112 VAL A N 1
ATOM 924 C CA . VAL A 1 112 ? -4.737 -4.504 7.761 1.00 91.75 112 VAL A CA 1
ATOM 925 C C . VAL A 1 112 ? -6.077 -3.903 8.195 1.00 91.75 112 VAL A C 1
ATOM 927 O O . VAL A 1 112 ? -7.139 -4.234 7.659 1.00 91.75 112 VAL A O 1
ATOM 930 N N . GLN A 1 113 ? -6.035 -3.006 9.174 1.00 90.75 113 GLN A N 1
ATOM 931 C CA . GLN A 1 113 ? -7.152 -2.163 9.584 1.00 90.75 113 GLN A CA 1
ATOM 932 C C . GLN A 1 113 ? -7.027 -0.790 8.924 1.00 90.75 113 GLN A C 1
ATOM 934 O O . GLN A 1 113 ? -6.002 -0.120 9.031 1.00 90.75 113 GLN A O 1
ATOM 939 N N . TYR A 1 114 ? -8.106 -0.337 8.291 1.00 89.25 114 TYR A N 1
ATOM 940 C CA . TYR A 1 114 ? -8.230 1.059 7.894 1.00 89.25 114 TYR A CA 1
ATOM 941 C C . TYR A 1 114 ? -8.652 1.900 9.105 1.00 89.25 114 TYR A C 1
ATOM 943 O O . TYR A 1 114 ? -9.816 1.879 9.503 1.00 89.25 114 TYR A O 1
ATOM 951 N N . LEU A 1 115 ? -7.700 2.624 9.696 1.00 88.94 115 LEU A N 1
ATOM 952 C CA . LEU A 1 115 ? -7.919 3.456 10.882 1.00 88.94 115 LEU A CA 1
ATOM 953 C C . LEU A 1 115 ? -7.859 4.944 10.493 1.00 88.94 115 LEU A C 1
ATOM 955 O O . LEU A 1 115 ? -6.779 5.546 10.514 1.00 88.94 115 LEU A O 1
ATOM 959 N N . PRO A 1 116 ? -8.982 5.569 10.086 1.00 83.88 116 PRO A N 1
ATOM 960 C CA . PRO A 1 116 ? -8.992 6.953 9.626 1.00 83.88 116 PRO A CA 1
ATOM 961 C C . PRO A 1 116 ? -8.600 7.959 10.710 1.00 83.88 116 PRO A C 1
ATOM 963 O O . PRO A 1 116 ? -8.180 9.060 10.353 1.00 83.88 116 PRO A O 1
ATOM 966 N N . SER A 1 117 ? -8.681 7.631 11.999 1.00 84.88 117 SER A N 1
ATOM 967 C CA . SER A 1 117 ? -8.234 8.525 13.073 1.00 84.88 117 SER A CA 1
ATOM 968 C C . SER A 1 117 ? -6.739 8.392 13.365 1.00 84.88 117 SER A C 1
ATOM 970 O O . SER A 1 117 ? -6.027 9.399 13.334 1.00 84.88 117 SER A O 1
ATOM 972 N N . SER A 1 118 ? -6.244 7.173 13.595 1.00 84.94 118 SER A N 1
ATOM 973 C CA . SER A 1 118 ? -4.875 6.926 14.082 1.00 84.94 118 SER A CA 1
ATOM 974 C C . SER A 1 118 ? -3.870 6.516 13.004 1.00 84.94 118 SER A C 1
ATOM 976 O O . SER A 1 118 ? -2.674 6.713 13.196 1.00 84.94 118 SER A O 1
ATOM 978 N N . GLY A 1 119 ? -4.335 5.961 11.882 1.00 89.69 119 GLY A N 1
ATOM 979 C CA . GLY A 1 119 ? -3.502 5.168 10.979 1.00 89.69 119 GLY A CA 1
ATOM 980 C C . GLY A 1 119 ? -3.102 3.817 11.577 1.00 89.69 119 GLY A C 1
ATOM 981 O O . GLY A 1 119 ? -3.407 3.524 12.737 1.00 89.69 119 GLY A O 1
ATOM 982 N N . MET A 1 120 ? -2.450 2.993 10.760 1.00 91.00 120 MET A N 1
ATOM 983 C CA . MET A 1 120 ? -1.930 1.681 11.141 1.00 91.00 120 MET A CA 1
ATOM 984 C C . MET A 1 120 ? -0.485 1.527 10.669 1.00 91.00 120 MET A C 1
ATOM 986 O O . MET A 1 120 ? -0.164 1.817 9.517 1.00 91.00 120 MET A O 1
ATOM 990 N N . ASP A 1 121 ? 0.361 1.005 11.549 1.00 91.12 121 ASP A N 1
ATOM 991 C CA . ASP A 1 121 ? 1.711 0.593 11.192 1.00 91.12 121 ASP A CA 1
ATOM 992 C C . ASP A 1 121 ? 1.665 -0.764 10.477 1.00 91.12 121 ASP A C 1
ATOM 994 O O . ASP A 1 121 ? 1.039 -1.720 10.945 1.00 91.12 121 ASP A O 1
ATOM 998 N N . LEU A 1 122 ? 2.323 -0.837 9.325 1.00 89.62 122 LEU A N 1
ATOM 999 C CA . LEU A 1 122 ? 2.513 -2.047 8.544 1.00 89.62 122 LEU A CA 1
ATOM 1000 C C . LEU A 1 122 ? 3.975 -2.470 8.666 1.00 89.62 122 LEU A C 1
ATOM 1002 O O . LEU A 1 122 ? 4.868 -1.778 8.181 1.00 89.62 122 LEU A O 1
ATOM 1006 N N . GLU A 1 123 ? 4.196 -3.615 9.300 1.00 84.81 123 GLU A N 1
ATOM 1007 C CA . GLU A 1 123 ? 5.500 -4.270 9.402 1.00 84.81 123 GLU A CA 1
ATOM 1008 C C . GLU A 1 123 ? 5.550 -5.420 8.387 1.00 84.81 123 GLU A C 1
ATOM 1010 O O . GLU A 1 123 ? 4.691 -6.303 8.405 1.00 84.81 123 GLU A O 1
ATOM 1015 N N . LEU A 1 124 ? 6.531 -5.405 7.481 1.00 76.62 124 LEU A N 1
ATOM 1016 C CA . LEU A 1 124 ? 6.707 -6.418 6.428 1.00 76.62 124 LEU A CA 1
ATOM 1017 C C . LEU A 1 124 ? 7.773 -7.465 6.791 1.00 76.62 124 LEU A C 1
ATOM 1019 O O . LEU A 1 124 ? 7.817 -8.557 6.226 1.00 76.62 124 LEU A O 1
ATOM 1023 N N . CYS A 1 125 ? 8.626 -7.157 7.763 1.00 66.62 125 CYS A N 1
ATOM 1024 C CA . CYS A 1 125 ? 9.627 -8.028 8.355 1.00 66.62 125 CYS A CA 1
ATOM 1025 C C . CYS A 1 125 ? 9.083 -8.618 9.658 1.00 66.62 125 CYS A C 1
ATOM 1027 O O . CYS A 1 125 ? 9.515 -8.266 10.757 1.00 66.62 125 CYS A O 1
ATOM 1029 N N . THR A 1 126 ? 8.182 -9.595 9.556 1.00 56.12 126 THR A N 1
ATOM 1030 C CA . THR A 1 126 ? 7.832 -10.429 10.710 1.00 56.12 126 THR A CA 1
ATOM 1031 C C . T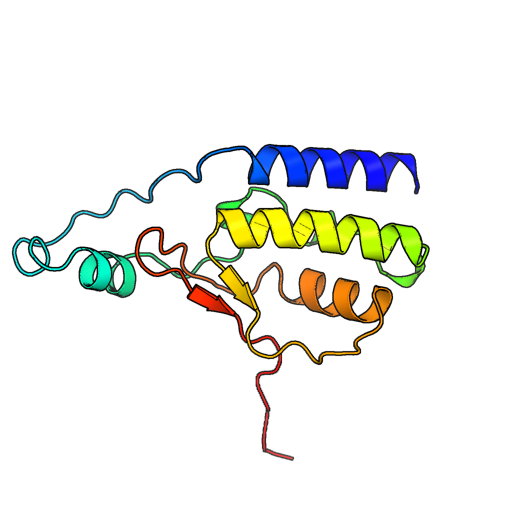HR A 1 126 ? 9.023 -11.338 11.009 1.00 56.12 126 THR A C 1
ATOM 1033 O O . THR A 1 126 ? 9.132 -12.437 10.468 1.00 56.12 126 THR A O 1
ATOM 1036 N N . GLY A 1 127 ? 9.990 -10.845 11.784 1.00 47.31 127 GLY A N 1
ATOM 1037 C CA . GLY A 1 127 ? 11.202 -11.581 12.120 1.00 47.31 127 GLY A CA 1
ATOM 1038 C C . GLY A 1 127 ? 10.865 -12.919 12.769 1.00 47.31 127 GLY A C 1
ATOM 1039 O O . GLY A 1 127 ? 10.607 -12.980 13.972 1.00 47.31 127 GLY A O 1
ATOM 1040 N N . ASP A 1 128 ? 10.897 -14.004 11.996 1.00 43.53 128 ASP A N 1
ATOM 1041 C CA . ASP A 1 128 ? 10.858 -15.337 12.573 1.00 43.53 128 ASP A CA 1
ATOM 1042 C C . ASP A 1 128 ? 12.232 -15.596 13.195 1.00 43.53 128 ASP A C 1
ATOM 1044 O O . ASP A 1 128 ? 13.208 -15.965 12.544 1.00 43.53 128 ASP A O 1
ATOM 1048 N N . SER A 1 129 ? 12.338 -15.309 14.490 1.00 44.38 129 SER A N 1
ATOM 1049 C CA . SER A 1 129 ? 13.566 -15.457 15.277 1.00 44.38 129 SER A CA 1
ATOM 1050 C C . SER A 1 129 ? 13.862 -16.915 15.653 1.00 44.38 129 SER A C 1
ATOM 1052 O O . SER A 1 129 ? 14.573 -17.171 16.628 1.00 44.38 129 SER A O 1
ATOM 1054 N N . LYS A 1 130 ? 13.326 -17.897 14.915 1.00 45.47 130 LYS A N 1
ATOM 1055 C CA . LYS A 1 130 ? 13.541 -19.319 15.198 1.00 45.47 130 LYS A CA 1
ATOM 1056 C C . LYS A 1 130 ? 13.821 -20.142 13.945 1.00 45.47 130 LYS A C 1
ATOM 1058 O O . LYS A 1 130 ? 12.924 -20.711 13.333 1.00 45.47 130 LYS A O 1
ATOM 1063 N N . THR A 1 131 ? 15.106 -20.335 13.669 1.00 39.09 131 THR A N 1
ATOM 1064 C CA . THR A 1 131 ? 15.625 -21.643 13.239 1.00 39.09 131 THR A CA 1
ATOM 1065 C C . THR A 1 131 ? 16.928 -21.948 13.957 1.00 39.09 131 THR A C 1
ATOM 1067 O O . THR A 1 131 ? 17.731 -21.008 14.147 1.00 39.09 131 THR A O 1
#

Mean predicted aligned error: 5.82 Å

Foldseek 3Di:
DVVLLVVLLVLLVVQLPDQFDPDDFPQPPVCPVPVLVSQVVTFDFWFLCVRRVDDLVSDDDLVVDDLVSLQSVLVSLVSNCVSLLEAADPDDPDDRSSVSSVLSSVCRGPTDGSRVPPGYYDYSCPPPVDD

pLDDT: mean 87.4, std 12.42, range [39.09, 98.25]

Sequence (131 aa):
MQRYVEQLIEDLGQIAAQKPQEAYIEIPPQLEEAPDIGELALVPFKPISEWTGIDFEVFPEMWRLSYDQCEALNKAIFKVYDNLKLLLTDKPDEIPEDWLYEVLVSNWDYPVQYLPSSGMDLELCTGDSKT

Secondary structure (DSSP, 8-state):
-HHHHHHHHHHHHHHHHSPPPPP-----TTTTT-HHHHHHHHSPPB-HHHHHS--GGGSPPGGGS-HHHHHHHHHHHHHHHHHTTEEE-S--TT--HHHHHHHHHHTTTS-B---TTT-EEE---------